Protein AF-K6U922-F1 (afdb_monomer_lite)

Sequence (107 aa):
MELVKNVVCPFCGTLCDDIVCKVEDNEIVGTMNACIIGHSKFVHTEGAERYTKPLVRKNGEFVEVTMDEAIDKAAHILADSKRPLMYGWSCTDCDAQAVGIKLAEEA

pLDDT: mean 97.69, std 2.84, range [72.69, 98.88]

Structure (mmCIF, N/CA/C/O backbone):
data_AF-K6U922-F1
#
_entry.id   AF-K6U922-F1
#
loop_
_atom_site.group_PDB
_atom_site.id
_atom_site.type_symbol
_atom_site.label_atom_id
_atom_site.label_alt_id
_atom_site.label_comp_id
_atom_site.label_asym_id
_atom_site.label_entity_id
_atom_site.label_seq_id
_atom_site.pdbx_PDB_ins_code
_atom_site.Cartn_x
_atom_site.Cartn_y
_atom_site.Cartn_z
_atom_site.occupancy
_atom_site.B_iso_or_equiv
_atom_site.auth_seq_id
_atom_site.auth_comp_id
_atom_site.auth_asym_id
_atom_site.auth_atom_id
_atom_site.pdbx_PDB_model_num
ATOM 1 N N . MET A 1 1 ? 17.880 -12.777 -12.767 1.00 91.00 1 MET A N 1
ATOM 2 C CA . MET A 1 1 ? 16.977 -11.723 -13.286 1.00 91.00 1 MET A CA 1
ATOM 3 C C . MET A 1 1 ? 15.873 -12.244 -14.223 1.00 91.00 1 MET A C 1
ATOM 5 O O . MET A 1 1 ? 16.152 -12.667 -15.343 1.00 91.00 1 MET A O 1
ATOM 9 N N . GLU A 1 2 ? 14.621 -12.170 -13.773 1.00 98.19 2 GLU A N 1
ATOM 10 C CA . GLU A 1 2 ? 13.377 -12.392 -14.530 1.00 98.19 2 GLU A CA 1
ATOM 11 C C . GLU A 1 2 ? 12.834 -11.063 -15.101 1.00 98.19 2 GLU A C 1
ATOM 13 O O . GLU A 1 2 ? 13.052 -9.996 -14.523 1.00 98.19 2 GLU A O 1
ATOM 18 N N . LEU A 1 3 ? 12.125 -11.117 -16.236 1.00 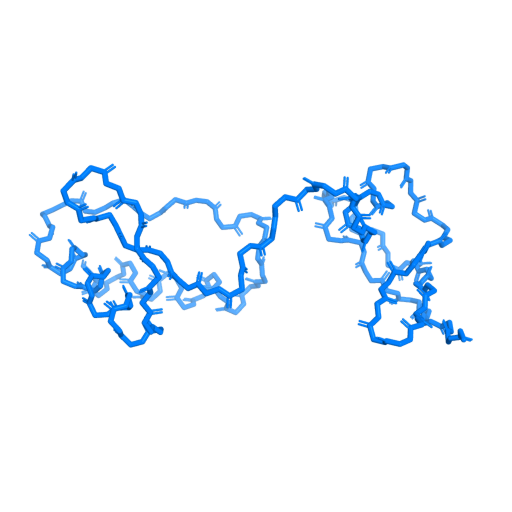98.69 3 LEU A N 1
ATOM 19 C CA . LEU A 1 3 ? 11.429 -9.967 -16.828 1.00 98.69 3 LEU A CA 1
ATOM 20 C C . LEU A 1 3 ? 9.915 -10.193 -16.831 1.00 98.69 3 LEU A C 1
ATOM 22 O O . LEU A 1 3 ? 9.408 -10.980 -17.633 1.00 98.69 3 LEU A O 1
ATOM 26 N N . VAL A 1 4 ? 9.198 -9.439 -16.000 1.00 98.81 4 VAL A N 1
ATOM 27 C CA . VAL A 1 4 ? 7.732 -9.479 -15.916 1.00 98.81 4 VAL A CA 1
ATOM 28 C C . VAL A 1 4 ? 7.163 -8.353 -16.774 1.00 98.81 4 VAL A C 1
ATOM 30 O O . VAL A 1 4 ? 7.454 -7.186 -16.526 1.00 98.81 4 VAL A O 1
ATOM 33 N N . LYS A 1 5 ? 6.403 -8.697 -17.817 1.00 98.75 5 LYS A N 1
ATOM 34 C CA . LYS A 1 5 ? 5.871 -7.753 -18.819 1.00 98.75 5 LYS A CA 1
ATOM 35 C C . LYS A 1 5 ? 4.411 -7.392 -18.544 1.00 98.75 5 LYS A C 1
ATOM 37 O O . LYS A 1 5 ? 3.724 -8.139 -17.855 1.00 98.75 5 LYS A O 1
ATOM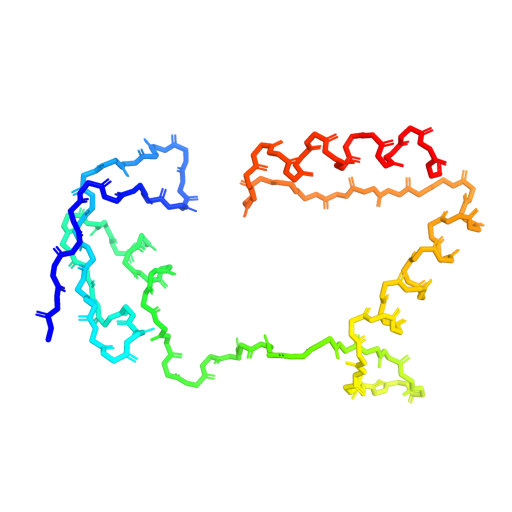 42 N N . ASN A 1 6 ? 3.939 -6.313 -19.175 1.00 98.62 6 ASN A N 1
ATOM 43 C CA . ASN A 1 6 ? 2.555 -5.826 -19.097 1.00 98.62 6 ASN A CA 1
ATOM 44 C C . ASN A 1 6 ? 2.112 -5.556 -17.646 1.00 98.62 6 ASN A C 1
ATOM 46 O O . ASN A 1 6 ? 0.997 -5.882 -17.241 1.00 98.62 6 ASN A O 1
ATOM 50 N N . VAL A 1 7 ? 3.036 -5.032 -16.835 1.00 98.88 7 VAL A N 1
ATOM 51 C CA . VAL A 1 7 ? 2.768 -4.628 -15.455 1.00 98.88 7 VAL A CA 1
ATOM 52 C C . VAL A 1 7 ? 2.117 -3.248 -15.475 1.00 98.88 7 VAL A C 1
ATOM 54 O O . VAL A 1 7 ? 2.559 -2.350 -16.190 1.00 98.88 7 VAL A O 1
ATOM 57 N N . VAL A 1 8 ? 1.088 -3.062 -14.654 1.00 98.88 8 VAL A N 1
ATOM 58 C CA . VAL A 1 8 ? 0.400 -1.776 -14.517 1.00 98.88 8 VAL A CA 1
ATOM 59 C C . VAL A 1 8 ? 1.150 -0.871 -13.540 1.00 98.88 8 VAL A C 1
ATOM 61 O O . VAL A 1 8 ? 1.471 -1.276 -12.422 1.00 98.88 8 VAL A O 1
ATOM 64 N N . CYS A 1 9 ? 1.432 0.369 -13.942 1.00 98.88 9 CYS A N 1
ATOM 65 C CA . CYS A 1 9 ? 2.091 1.364 -13.099 1.00 98.88 9 CYS A CA 1
ATOM 66 C C . CYS A 1 9 ? 1.126 1.922 -12.034 1.00 98.88 9 CYS A C 1
ATOM 68 O O . CYS A 1 9 ? 0.146 2.576 -12.392 1.00 98.88 9 CYS A O 1
ATOM 70 N N . PRO A 1 10 ? 1.419 1.783 -10.727 1.00 98.56 10 PRO A N 1
ATOM 71 C CA . PRO A 1 10 ? 0.494 2.183 -9.668 1.00 98.56 10 PRO A CA 1
ATOM 72 C C . PRO A 1 10 ? 0.679 3.644 -9.215 1.00 98.56 10 PRO A C 1
ATOM 74 O O . PRO A 1 10 ? 0.483 3.936 -8.037 1.00 98.56 10 PRO A O 1
ATOM 77 N N . PHE A 1 11 ? 1.153 4.562 -10.066 1.00 98.75 11 PHE A N 1
ATOM 78 C CA . PHE A 1 11 ? 1.507 5.924 -9.631 1.00 98.75 11 PHE A CA 1
ATOM 79 C C . PHE A 1 11 ? 0.424 6.979 -9.904 1.00 98.75 11 PHE A C 1
ATOM 81 O O . PHE A 1 11 ? -0.205 7.458 -8.965 1.00 98.75 11 PHE A O 1
ATOM 88 N N . CYS A 1 12 ? 0.236 7.384 -11.162 1.00 98.62 12 CYS A N 1
ATOM 89 C CA . CYS A 1 12 ? -0.696 8.447 -11.543 1.00 98.62 12 CYS A CA 1
ATOM 90 C C . CYS A 1 12 ? -1.913 7.895 -12.296 1.00 98.62 12 CYS A C 1
ATOM 92 O O . CYS A 1 12 ? -1.94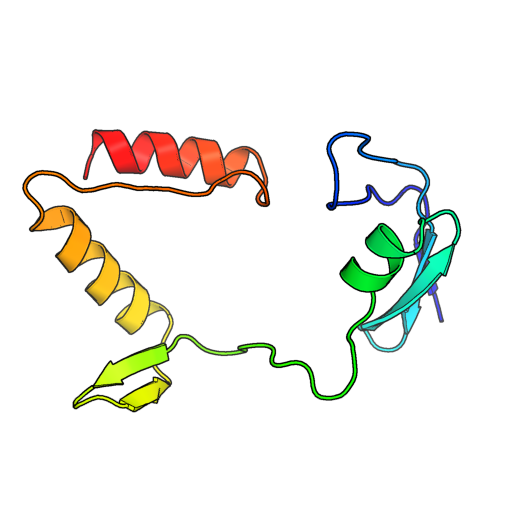4 6.732 -12.689 1.00 98.62 12 CYS A O 1
ATOM 94 N N . GLY A 1 13 ? -2.890 8.765 -12.566 1.00 98.44 13 GLY A N 1
ATOM 95 C CA . GLY A 1 13 ? -4.117 8.407 -13.285 1.00 98.44 13 GLY A CA 1
ATOM 96 C C . GLY A 1 13 ? -3.938 8.004 -14.754 1.00 98.44 13 GLY A C 1
ATOM 97 O O . GLY A 1 13 ? -4.916 7.599 -15.368 1.00 98.44 13 GLY A O 1
ATOM 98 N N . THR A 1 14 ? -2.730 8.098 -15.329 1.00 98.75 14 THR A N 1
ATOM 99 C CA . THR A 1 14 ? -2.456 7.571 -16.680 1.00 98.75 14 THR A CA 1
ATOM 100 C C . THR A 1 14 ? -2.531 6.048 -16.715 1.00 98.75 14 THR A C 1
ATOM 102 O O . THR A 1 14 ? -2.922 5.497 -17.736 1.00 98.75 14 THR A O 1
ATOM 105 N N . LEU A 1 15 ? -2.165 5.387 -15.608 1.00 98.56 15 LEU A N 1
ATOM 106 C CA . LEU A 1 15 ? -2.256 3.936 -15.446 1.00 98.56 15 LEU A CA 1
ATOM 107 C C . LEU A 1 15 ? -1.595 3.149 -16.600 1.00 98.56 15 LEU A C 1
ATOM 109 O O . LEU A 1 15 ? -2.206 2.244 -17.156 1.00 98.56 15 LEU A O 1
ATOM 113 N N . CYS A 1 16 ? -0.354 3.502 -16.973 1.00 98.88 16 CYS A N 1
ATOM 114 C CA . CYS A 1 16 ? 0.380 2.792 -18.030 1.00 98.88 16 CYS A CA 1
ATOM 115 C C . CYS A 1 16 ? 0.430 1.286 -17.730 1.00 98.88 16 CYS A C 1
ATOM 117 O O . CYS A 1 16 ? 0.846 0.901 -16.635 1.00 98.88 16 CYS A O 1
ATOM 119 N N . ASP A 1 17 ? 0.039 0.455 -18.689 1.00 98.75 17 ASP A N 1
ATOM 120 C CA . ASP A 1 17 ? -0.130 -0.998 -18.560 1.00 98.75 17 ASP A CA 1
ATOM 121 C C . ASP A 1 17 ? 0.941 -1.808 -19.314 1.00 98.75 17 ASP A C 1
ATOM 123 O O . ASP A 1 17 ? 0.836 -3.024 -19.469 1.00 98.75 17 ASP A O 1
ATOM 127 N N . ASP A 1 18 ? 2.010 -1.142 -19.749 1.00 98.81 18 ASP A N 1
ATOM 128 C CA . ASP A 1 18 ? 3.089 -1.690 -20.571 1.00 98.81 18 ASP A CA 1
ATOM 129 C C . ASP A 1 18 ? 4.446 -1.747 -19.845 1.00 98.81 18 ASP A C 1
ATOM 131 O O . ASP A 1 18 ? 5.498 -1.895 -20.482 1.00 98.81 18 ASP A O 1
ATOM 135 N N . ILE A 1 19 ? 4.461 -1.636 -18.511 1.00 98.88 19 ILE A N 1
ATOM 136 C CA . ILE A 1 19 ? 5.709 -1.640 -17.740 1.00 98.88 19 ILE A CA 1
ATOM 137 C C . ILE A 1 19 ? 6.339 -3.032 -17.776 1.00 98.88 19 ILE A C 1
ATOM 139 O O . ILE A 1 19 ? 5.660 -4.058 -17.684 1.00 98.88 19 ILE A O 1
ATOM 143 N N . VAL A 1 20 ? 7.670 -3.064 -17.872 1.00 98.88 20 VAL A N 1
ATOM 144 C CA . VAL A 1 20 ? 8.444 -4.290 -17.660 1.00 98.88 20 VAL A CA 1
ATOM 145 C C . VAL A 1 20 ? 9.255 -4.159 -16.380 1.00 98.88 20 VAL A C 1
ATOM 147 O O . VAL A 1 20 ? 10.148 -3.312 -16.307 1.00 98.88 20 VAL A O 1
ATOM 150 N N . CYS A 1 21 ? 8.974 -5.002 -15.391 1.00 98.88 21 CYS A N 1
ATOM 151 C CA . CYS A 1 21 ? 9.737 -5.084 -14.147 1.00 98.88 21 CYS A CA 1
ATOM 152 C C . CYS A 1 21 ? 10.899 -6.075 -14.295 1.00 98.88 21 CYS A C 1
ATOM 154 O O . CYS A 1 21 ? 10.724 -7.180 -14.814 1.00 98.88 21 CYS A O 1
ATOM 156 N N . LYS A 1 22 ? 12.084 -5.676 -13.827 1.00 98.81 22 LYS A N 1
ATOM 157 C CA . LYS A 1 22 ? 13.255 -6.548 -13.675 1.00 98.81 22 LYS A CA 1
ATOM 158 C C . LYS A 1 22 ? 13.249 -7.081 -12.248 1.00 98.81 22 LYS A C 1
ATOM 160 O O . LYS A 1 22 ? 13.342 -6.280 -11.319 1.00 98.81 22 LYS A O 1
ATOM 165 N N . VAL A 1 23 ? 13.112 -8.393 -12.086 1.00 98.75 23 VAL A N 1
ATOM 166 C CA . VAL A 1 23 ? 12.985 -9.037 -10.771 1.00 98.75 23 VAL A CA 1
ATOM 167 C C . VAL A 1 23 ? 14.179 -9.951 -10.516 1.00 98.75 23 VAL A C 1
ATOM 169 O O . VAL A 1 23 ? 14.561 -10.749 -11.376 1.00 98.75 23 VAL A O 1
ATOM 172 N N . GLU A 1 24 ? 14.789 -9.834 -9.345 1.00 98.56 24 GLU A N 1
ATOM 173 C CA . GLU A 1 24 ? 15.920 -10.650 -8.898 1.00 98.56 24 GLU A CA 1
ATOM 174 C C . GLU A 1 24 ? 15.774 -10.927 -7.406 1.00 98.56 24 GLU A C 1
ATOM 176 O O . GLU A 1 24 ? 15.447 -10.017 -6.661 1.00 98.56 24 GLU A O 1
ATOM 181 N N . ASP A 1 25 ? 15.923 -12.185 -6.983 1.00 97.56 25 ASP A N 1
ATOM 182 C CA . ASP A 1 25 ? 15.826 -12.596 -5.573 1.00 97.56 25 ASP A CA 1
ATOM 183 C C . ASP A 1 25 ? 14.600 -12.034 -4.823 1.00 97.56 25 ASP A C 1
ATOM 185 O O . ASP A 1 25 ? 14.668 -11.653 -3.657 1.00 97.56 25 ASP A O 1
ATOM 189 N N . ASN A 1 26 ? 13.446 -12.025 -5.506 1.00 97.25 26 ASN A N 1
ATOM 190 C CA . ASN A 1 26 ? 12.170 -11.488 -5.015 1.00 97.25 26 ASN A CA 1
ATOM 191 C C . ASN A 1 26 ? 12.164 -9.958 -4.765 1.00 97.25 26 ASN A C 1
ATOM 193 O O . ASN A 1 26 ? 11.308 -9.445 -4.043 1.00 97.25 26 ASN A O 1
ATOM 197 N N . GLU A 1 27 ? 13.073 -9.218 -5.402 1.00 98.12 27 GLU A N 1
ATOM 198 C CA . GLU A 1 27 ? 13.170 -7.756 -5.392 1.00 98.12 27 GLU A CA 1
ATOM 199 C C . GLU A 1 27 ? 13.002 -7.169 -6.806 1.00 98.12 27 GLU A C 1
ATOM 201 O O . GLU A 1 27 ? 13.499 -7.711 -7.796 1.00 98.12 27 GLU A O 1
ATOM 206 N N . ILE A 1 28 ? 12.299 -6.034 -6.920 1.00 98.62 28 ILE A N 1
ATOM 207 C CA . ILE A 1 28 ? 12.193 -5.276 -8.176 1.00 98.62 28 ILE A CA 1
ATOM 208 C C . ILE A 1 28 ? 13.387 -4.322 -8.269 1.00 98.62 28 ILE A C 1
ATOM 210 O O . ILE A 1 28 ? 13.375 -3.228 -7.710 1.00 98.62 28 ILE A O 1
ATOM 214 N N . VAL A 1 29 ? 14.408 -4.726 -9.022 1.00 98.44 29 VAL A N 1
ATOM 215 C CA . VAL A 1 29 ? 15.688 -4.001 -9.139 1.00 98.44 29 VAL A CA 1
ATOM 216 C C . VAL A 1 29 ? 15.704 -2.964 -10.270 1.00 98.44 29 VAL A C 1
ATOM 218 O O . VAL A 1 29 ? 16.677 -2.237 -10.461 1.00 98.44 29 VAL A O 1
ATOM 221 N N . GLY A 1 30 ? 14.640 -2.886 -11.074 1.00 98.69 30 GLY A N 1
ATOM 222 C CA . GLY A 1 30 ? 14.543 -1.906 -12.152 1.00 98.69 30 GLY A CA 1
ATOM 223 C C . GLY A 1 30 ? 13.301 -2.046 -13.021 1.00 98.69 30 GLY A C 1
ATOM 224 O O . GLY A 1 30 ? 12.537 -3.003 -12.910 1.00 98.69 30 GLY A O 1
ATOM 225 N N . THR A 1 31 ? 13.120 -1.094 -13.937 1.00 98.81 31 THR A N 1
ATOM 226 C CA . THR A 1 31 ? 11.979 -1.070 -14.865 1.00 98.81 31 THR A CA 1
ATOM 227 C C . THR A 1 31 ? 12.395 -0.672 -16.281 1.00 98.81 31 THR A C 1
ATOM 229 O O . THR A 1 31 ? 13.422 -0.022 -16.478 1.00 98.81 31 THR A O 1
ATOM 232 N N . MET A 1 32 ? 11.580 -1.035 -17.271 1.00 98.81 32 MET A N 1
ATOM 233 C CA . MET A 1 32 ? 11.568 -0.453 -18.622 1.00 98.81 32 MET A CA 1
ATOM 234 C C . MET A 1 32 ? 10.191 0.179 -18.882 1.00 98.81 32 MET A C 1
ATOM 236 O O . MET A 1 32 ? 9.225 -0.179 -18.208 1.00 98.81 32 MET A O 1
ATOM 240 N N . ASN A 1 33 ? 10.112 1.128 -19.820 1.00 98.75 33 ASN A N 1
ATOM 241 C CA . ASN A 1 33 ? 8.932 1.942 -20.182 1.00 98.75 33 ASN A CA 1
ATOM 242 C C . ASN A 1 33 ? 8.408 2.907 -19.099 1.00 98.75 33 ASN A C 1
ATOM 244 O O . ASN A 1 33 ? 7.865 3.957 -19.432 1.00 98.75 33 ASN A O 1
ATOM 248 N N . ALA A 1 34 ? 8.620 2.622 -17.810 1.00 98.81 34 ALA A N 1
ATOM 249 C CA . ALA A 1 34 ? 8.220 3.527 -16.735 1.00 98.81 34 ALA A CA 1
ATOM 250 C C . ALA A 1 34 ? 8.950 4.879 -16.830 1.00 98.81 34 ALA A C 1
ATOM 252 O O . ALA A 1 34 ? 10.164 4.932 -17.035 1.00 98.81 34 ALA A O 1
ATOM 253 N N . CYS A 1 35 ? 8.222 5.978 -16.611 1.00 98.81 35 CYS A N 1
ATOM 254 C CA . CYS A 1 35 ? 8.838 7.288 -16.405 1.00 98.81 35 CYS A CA 1
ATOM 25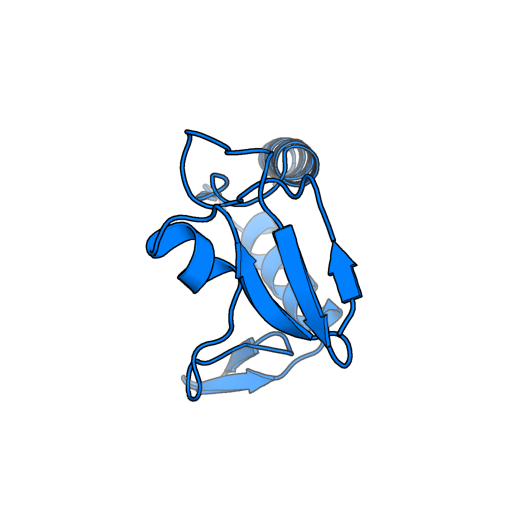5 C C . CYS A 1 35 ? 9.622 7.319 -15.080 1.00 98.81 35 CYS A C 1
ATOM 257 O O . CYS A 1 35 ? 9.487 6.416 -14.253 1.00 98.81 35 CYS A O 1
ATOM 259 N N . ILE A 1 36 ? 10.392 8.387 -14.835 1.00 98.62 36 ILE A N 1
ATOM 260 C CA . ILE A 1 36 ? 11.206 8.515 -13.614 1.00 98.62 36 ILE A CA 1
ATOM 261 C C . ILE A 1 36 ? 10.386 8.329 -12.328 1.00 98.62 36 ILE A C 1
ATOM 263 O O . ILE A 1 36 ? 10.839 7.662 -11.407 1.00 98.62 36 ILE A O 1
ATOM 267 N N . ILE A 1 37 ? 9.147 8.832 -12.291 1.00 98.69 37 ILE A N 1
ATOM 268 C CA . ILE A 1 37 ? 8.298 8.742 -11.099 1.00 98.69 37 ILE A CA 1
ATOM 269 C C . ILE A 1 37 ? 7.745 7.324 -10.906 1.00 98.69 37 ILE A C 1
ATOM 271 O O . ILE A 1 37 ? 7.750 6.799 -9.794 1.00 98.69 37 ILE A O 1
ATOM 275 N N . GLY A 1 38 ? 7.305 6.679 -11.992 1.00 98.75 38 GLY A N 1
ATOM 276 C CA . GLY A 1 38 ? 6.861 5.285 -11.956 1.00 98.75 38 GLY A CA 1
ATOM 277 C C . GLY A 1 38 ? 7.994 4.347 -11.537 1.00 98.75 38 GLY A C 1
ATOM 278 O O . GLY A 1 38 ? 7.802 3.515 -10.656 1.00 98.75 38 GLY A O 1
ATOM 279 N N . HIS A 1 39 ? 9.189 4.536 -12.105 1.00 98.81 39 HIS A N 1
ATOM 280 C CA . HIS A 1 39 ? 10.394 3.789 -11.748 1.00 98.81 39 HIS A CA 1
ATOM 281 C C . HIS A 1 39 ? 10.723 3.905 -10.253 1.00 98.81 39 HIS A C 1
ATOM 283 O O . HIS A 1 39 ? 10.867 2.883 -9.584 1.00 98.81 39 HIS A O 1
ATOM 289 N N . SER A 1 40 ? 10.756 5.127 -9.711 1.00 98.50 40 SER A N 1
ATOM 290 C CA . SER A 1 40 ? 11.028 5.368 -8.287 1.00 98.50 40 SER A CA 1
ATOM 291 C C . SER A 1 40 ? 9.979 4.779 -7.338 1.00 98.50 40 SER A C 1
ATOM 293 O O . SER A 1 40 ? 10.271 4.610 -6.160 1.00 98.50 40 SER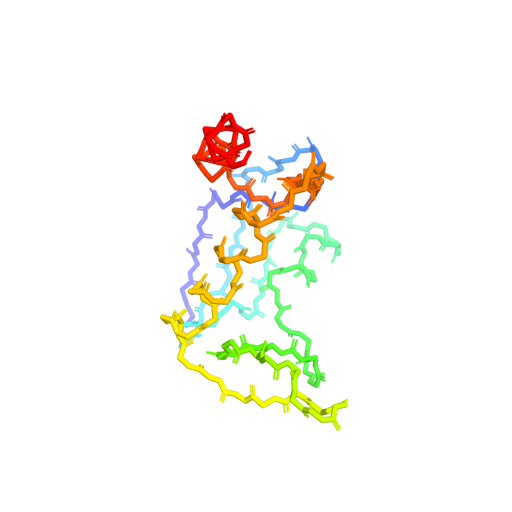 A O 1
ATOM 295 N N . LYS A 1 41 ? 8.762 4.470 -7.808 1.00 98.50 41 LYS A N 1
ATOM 296 C CA . LYS A 1 41 ? 7.764 3.745 -7.004 1.00 98.50 41 LYS A CA 1
ATOM 297 C C . LYS A 1 41 ? 8.013 2.233 -6.980 1.00 98.50 41 LYS A C 1
ATOM 299 O O . LYS A 1 41 ? 7.669 1.587 -5.995 1.00 98.50 41 LYS A O 1
ATOM 304 N N . PHE A 1 42 ? 8.564 1.672 -8.056 1.00 98.62 42 PHE A N 1
ATOM 305 C CA . PHE A 1 42 ? 8.847 0.238 -8.159 1.00 98.62 42 PHE A CA 1
ATOM 306 C C . PHE A 1 42 ? 10.131 -0.169 -7.435 1.00 98.62 42 PHE A C 1
ATOM 308 O O . PHE A 1 42 ? 10.158 -1.230 -6.817 1.00 98.62 42 PHE A O 1
ATOM 315 N N . VAL A 1 43 ? 11.180 0.648 -7.530 1.00 98.38 43 VAL A N 1
ATOM 316 C CA . VAL A 1 43 ? 12.504 0.331 -6.982 1.00 98.38 43 VAL A CA 1
ATOM 317 C C . VAL A 1 43 ? 12.662 0.937 -5.594 1.00 98.38 43 VAL A C 1
ATOM 319 O O . VAL A 1 43 ? 12.300 2.091 -5.366 1.00 98.38 43 VAL A O 1
ATOM 322 N N . HIS A 1 44 ? 13.216 0.163 -4.663 1.00 97.62 44 HIS A N 1
ATOM 323 C CA . HIS A 1 44 ? 13.532 0.658 -3.331 1.00 97.62 44 HIS A CA 1
ATOM 324 C C . HIS A 1 44 ? 14.726 1.623 -3.366 1.00 97.62 44 HIS A C 1
ATOM 326 O O . HIS A 1 44 ? 15.742 1.360 -4.005 1.00 97.62 44 HIS A O 1
ATOM 332 N N . THR A 1 45 ? 14.614 2.737 -2.647 1.00 96.00 45 THR A N 1
ATOM 333 C CA . THR A 1 45 ? 15.729 3.666 -2.435 1.00 96.00 45 THR A CA 1
ATOM 334 C C . THR A 1 45 ? 16.485 3.254 -1.179 1.00 96.00 45 THR A C 1
ATOM 336 O O . THR A 1 45 ? 15.896 3.238 -0.102 1.00 96.00 45 THR A O 1
ATOM 339 N N . GLU A 1 46 ? 17.783 2.971 -1.299 1.00 95.75 46 GLU A N 1
ATOM 340 C CA . GLU A 1 46 ? 18.631 2.615 -0.157 1.00 95.75 46 GLU A CA 1
ATOM 341 C C . GLU A 1 46 ? 18.540 3.668 0.963 1.00 95.75 46 GLU A C 1
ATOM 343 O O . GLU A 1 46 ? 18.622 4.875 0.723 1.00 95.75 46 GLU A O 1
ATOM 348 N N . GLY A 1 47 ? 18.332 3.203 2.197 1.00 96.06 47 GLY A N 1
ATOM 349 C CA . GLY A 1 47 ? 18.141 4.058 3.370 1.00 96.06 47 GLY A CA 1
ATOM 350 C C . GLY A 1 47 ? 16.721 4.608 3.547 1.00 96.06 47 GLY A C 1
ATOM 351 O O . GLY A 1 47 ? 16.463 5.280 4.546 1.00 96.06 47 GLY A O 1
ATOM 352 N N . ALA A 1 48 ? 15.788 4.332 2.628 1.00 97.00 48 ALA A N 1
ATOM 353 C CA . ALA A 1 48 ? 14.377 4.630 2.848 1.00 97.00 48 ALA A CA 1
ATOM 354 C C . ALA A 1 48 ? 13.759 3.642 3.848 1.00 97.00 48 ALA A C 1
ATOM 356 O O . ALA A 1 48 ? 14.010 2.440 3.810 1.00 97.00 48 ALA A O 1
ATOM 357 N N . GLU A 1 49 ? 12.900 4.147 4.727 1.00 96.31 49 GLU A N 1
ATOM 358 C CA . GLU A 1 49 ? 12.213 3.320 5.717 1.00 96.31 49 GLU A CA 1
ATOM 359 C C . GLU A 1 49 ? 11.113 2.469 5.059 1.00 96.31 49 GLU A C 1
ATOM 361 O O . GLU A 1 49 ? 10.299 2.970 4.275 1.00 96.31 49 GLU A O 1
ATOM 366 N N . ARG A 1 50 ? 11.041 1.184 5.424 1.00 96.56 50 ARG A N 1
ATOM 367 C CA . ARG A 1 50 ? 9.935 0.289 5.062 1.00 96.56 50 ARG A CA 1
ATOM 368 C C . ARG A 1 50 ? 9.528 -0.530 6.278 1.00 96.56 50 ARG A C 1
ATOM 370 O O . ARG A 1 50 ? 10.160 -1.527 6.608 1.00 96.56 50 ARG A O 1
ATOM 377 N N . TYR A 1 51 ? 8.410 -0.153 6.890 1.00 97.00 51 TYR A N 1
ATOM 378 C CA . TYR A 1 51 ? 7.867 -0.896 8.022 1.00 97.00 51 TYR A CA 1
ATOM 379 C C . TYR A 1 51 ? 7.497 -2.330 7.622 1.00 97.00 51 TYR A C 1
ATOM 381 O O . TYR A 1 51 ? 6.736 -2.555 6.675 1.00 97.00 51 TYR A O 1
ATOM 389 N N . THR A 1 52 ? 8.035 -3.294 8.369 1.00 97.00 52 THR A N 1
ATOM 390 C CA . THR A 1 52 ? 7.756 -4.735 8.233 1.00 97.00 52 THR A CA 1
ATOM 391 C C . THR A 1 52 ? 6.857 -5.265 9.348 1.00 97.00 52 THR A C 1
ATOM 393 O O . THR A 1 52 ? 6.395 -6.403 9.280 1.00 97.00 52 THR A O 1
ATOM 396 N N . LYS A 1 53 ? 6.576 -4.434 10.359 1.00 98.06 53 LYS A N 1
ATOM 397 C CA . LYS A 1 53 ? 5.678 -4.727 11.476 1.00 98.06 53 LYS A CA 1
ATOM 398 C C . LYS A 1 53 ? 4.806 -3.517 11.822 1.00 98.06 53 LYS A C 1
ATOM 400 O O . LYS A 1 53 ? 5.232 -2.379 11.611 1.00 98.06 53 LYS A O 1
ATOM 405 N N . PRO A 1 54 ? 3.609 -3.741 12.382 1.00 98.44 54 PRO A N 1
ATOM 406 C CA . PRO A 1 54 ? 2.778 -2.681 12.940 1.00 98.44 54 PRO A CA 1
ATOM 407 C C . PRO A 1 54 ? 3.442 -1.986 14.122 1.00 98.44 54 PRO A C 1
ATOM 409 O O . PRO A 1 54 ? 4.164 -2.606 14.904 1.00 98.44 54 PRO A O 1
ATOM 412 N N . LEU A 1 55 ? 3.129 -0.703 14.286 1.00 98.25 55 LEU A N 1
ATOM 413 C CA . LEU A 1 55 ? 3.642 0.132 15.363 1.00 98.25 55 LEU A CA 1
ATOM 414 C C . LEU A 1 55 ? 2.485 0.773 16.127 1.00 98.25 55 LEU A C 1
ATOM 416 O O . LEU A 1 55 ? 1.570 1.341 15.530 1.00 98.25 55 LEU A O 1
ATOM 420 N N . VAL A 1 56 ? 2.557 0.754 17.455 1.00 97.81 56 VAL A N 1
ATOM 421 C CA . VAL A 1 56 ? 1.616 1.460 18.335 1.00 97.81 56 VAL A CA 1
ATOM 422 C C . VAL A 1 56 ? 2.386 2.427 19.217 1.00 97.81 56 VAL A C 1
ATOM 424 O O . VAL A 1 56 ? 3.421 2.082 19.784 1.00 97.81 56 VAL A O 1
ATOM 427 N N . ARG A 1 57 ? 1.863 3.648 19.378 1.00 97.62 57 ARG A N 1
ATOM 428 C CA . ARG A 1 57 ? 2.458 4.622 20.295 1.00 97.62 57 ARG A CA 1
ATOM 429 C C . ARG A 1 57 ? 2.128 4.272 21.752 1.00 97.62 57 ARG A C 1
ATOM 431 O O . ARG A 1 57 ? 0.948 4.190 22.111 1.00 97.62 57 ARG A O 1
ATOM 438 N N . LYS A 1 58 ? 3.157 4.105 22.585 1.00 95.31 58 LYS A N 1
ATOM 439 C CA . LYS A 1 58 ? 3.088 3.884 24.041 1.00 95.31 58 LYS A CA 1
ATOM 440 C C . LYS A 1 58 ? 4.049 4.877 24.712 1.00 95.31 58 LYS A C 1
ATOM 442 O O . LYS A 1 58 ? 5.210 4.951 24.338 1.00 95.31 58 LYS A O 1
ATOM 447 N N . ASN A 1 59 ? 3.560 5.689 25.654 1.00 95.00 59 ASN A N 1
ATOM 448 C CA . ASN A 1 59 ? 4.358 6.702 26.374 1.00 95.00 59 ASN A CA 1
ATOM 449 C C . ASN A 1 59 ? 5.168 7.664 25.479 1.00 95.00 59 ASN A C 1
ATOM 451 O O . ASN A 1 59 ? 6.268 8.072 25.825 1.00 95.00 59 ASN A O 1
ATOM 455 N N . GLY A 1 60 ? 4.619 8.037 24.321 1.00 96.69 60 GLY A N 1
ATOM 456 C CA . GLY A 1 60 ? 5.275 8.958 23.387 1.00 96.69 60 GLY A CA 1
ATOM 457 C C . GLY A 1 60 ? 6.166 8.287 22.340 1.00 96.69 60 GLY A C 1
ATOM 458 O O . GLY A 1 60 ? 6.441 8.922 21.326 1.00 96.69 60 GLY A O 1
ATOM 459 N N . GLU A 1 61 ? 6.503 7.007 22.485 1.00 97.38 61 GLU A N 1
ATOM 460 C CA . GLU A 1 61 ? 7.373 6.267 21.559 1.00 97.38 61 GLU A CA 1
ATOM 461 C C . GLU A 1 61 ? 6.599 5.202 20.773 1.00 97.38 61 GLU A C 1
ATOM 463 O O . GLU A 1 61 ? 5.548 4.736 21.216 1.00 97.38 61 GLU A O 1
ATOM 468 N N . PHE A 1 62 ? 7.087 4.832 19.586 1.00 98.00 62 PHE A N 1
ATOM 469 C CA . PHE A 1 62 ? 6.518 3.736 18.800 1.00 98.00 62 PHE A CA 1
ATOM 470 C C . PHE A 1 62 ? 7.118 2.401 19.231 1.00 98.00 62 PHE A C 1
ATOM 472 O O . PHE A 1 62 ? 8.332 2.267 19.341 1.00 98.00 62 PHE A O 1
ATOM 479 N N . VAL A 1 63 ? 6.252 1.411 19.431 1.00 97.94 63 VAL A N 1
ATOM 480 C CA . VAL A 1 63 ? 6.630 0.047 19.803 1.00 97.94 63 VAL A CA 1
ATOM 481 C C . VAL A 1 63 ? 6.051 -0.917 18.773 1.00 97.94 63 VAL A C 1
ATOM 483 O O . VAL A 1 63 ? 4.886 -0.775 18.394 1.00 97.94 63 VAL A O 1
ATOM 486 N N . GLU A 1 64 ? 6.855 -1.884 18.329 1.00 98.38 64 GLU A N 1
ATOM 487 C CA . GLU A 1 64 ? 6.397 -2.978 17.466 1.00 98.38 64 GLU A CA 1
ATOM 488 C C . GLU A 1 64 ? 5.366 -3.852 18.183 1.00 98.38 64 GLU A C 1
ATOM 490 O O . GLU A 1 64 ? 5.544 -4.214 19.347 1.00 98.38 64 GLU A O 1
ATOM 495 N N . VAL A 1 65 ? 4.297 -4.208 17.475 1.00 98.38 65 VAL A N 1
ATOM 496 C CA . VAL A 1 65 ? 3.222 -5.075 17.978 1.00 98.38 65 VAL A CA 1
ATOM 497 C C . VAL A 1 65 ? 2.792 -6.078 16.904 1.00 98.38 65 VAL A C 1
ATOM 499 O O . VAL A 1 65 ? 3.249 -6.018 15.761 1.00 98.38 65 VAL A O 1
ATOM 502 N N . THR A 1 66 ? 1.923 -7.024 17.256 1.00 98.31 66 THR A N 1
ATOM 503 C CA . THR A 1 66 ? 1.327 -7.947 16.279 1.00 98.31 66 THR A CA 1
ATOM 504 C C . THR A 1 66 ? 0.265 -7.244 15.427 1.00 98.31 66 THR A C 1
ATOM 506 O O . THR A 1 66 ? -0.244 -6.184 15.797 1.00 98.31 66 THR A O 1
ATOM 509 N N . MET A 1 67 ? -0.103 -7.845 14.288 1.00 98.38 67 MET A N 1
ATOM 510 C CA . MET A 1 67 ? -1.252 -7.359 13.512 1.00 98.38 67 MET A CA 1
ATOM 511 C C . MET A 1 67 ? -2.537 -7.363 14.339 1.00 98.38 67 MET A C 1
ATOM 513 O O . MET A 1 67 ? -3.270 -6.380 14.292 1.00 98.38 67 MET A O 1
ATOM 517 N N . ASP A 1 68 ? -2.771 -8.413 15.128 1.00 98.50 68 ASP A N 1
ATOM 518 C CA . ASP A 1 68 ? -3.974 -8.531 15.955 1.00 98.50 68 ASP A CA 1
ATOM 519 C C . ASP A 1 68 ? -4.066 -7.398 16.986 1.00 98.50 68 ASP A C 1
ATOM 521 O O . ASP A 1 68 ? -5.100 -6.745 17.075 1.00 98.50 68 ASP A O 1
ATOM 525 N N . GLU A 1 69 ? -2.975 -7.086 17.702 1.00 98.06 69 GLU A N 1
ATOM 526 C CA . GLU A 1 69 ? -2.955 -5.975 18.671 1.00 98.06 69 GLU A CA 1
ATOM 527 C C . GLU A 1 69 ? -3.186 -4.618 17.982 1.00 98.06 69 GLU A C 1
ATOM 529 O O . GLU A 1 69 ? -3.897 -3.757 18.506 1.00 98.06 69 GLU A O 1
ATOM 534 N N . ALA A 1 70 ? -2.595 -4.408 16.801 1.00 98.44 70 ALA A N 1
ATOM 535 C CA . ALA A 1 70 ? -2.763 -3.165 16.055 1.00 98.44 70 ALA A CA 1
ATOM 536 C C . ALA A 1 70 ? -4.199 -2.984 15.531 1.00 98.44 70 ALA A C 1
ATOM 538 O O . ALA A 1 70 ? -4.750 -1.885 15.642 1.00 98.44 70 ALA A O 1
ATOM 539 N N . ILE A 1 71 ? -4.799 -4.046 14.980 1.00 98.50 71 ILE A N 1
ATOM 540 C CA . ILE A 1 71 ? -6.175 -4.039 14.462 1.00 98.50 71 ILE A CA 1
ATOM 541 C C . ILE A 1 71 ? -7.172 -3.848 15.600 1.00 98.50 71 ILE A C 1
ATOM 543 O O . ILE A 1 71 ? -8.046 -2.995 15.477 1.00 98.50 71 ILE A O 1
ATOM 547 N N . ASP A 1 72 ? -7.025 -4.580 16.705 1.00 98.31 72 ASP A N 1
ATOM 548 C CA . ASP A 1 72 ? -7.916 -4.491 17.868 1.00 98.31 72 ASP A CA 1
ATOM 549 C C . ASP A 1 72 ? -7.978 -3.057 18.411 1.00 98.31 72 ASP A C 1
ATOM 551 O O . ASP A 1 72 ? -9.048 -2.459 18.555 1.00 98.31 72 ASP A O 1
ATOM 555 N N . LYS A 1 73 ? -6.808 -2.431 18.577 1.00 97.88 73 LYS A N 1
ATOM 556 C CA . LYS A 1 73 ? -6.730 -1.036 19.013 1.00 97.88 73 LYS A CA 1
ATOM 557 C C . LYS A 1 73 ? -7.372 -0.068 18.015 1.00 97.88 73 LYS A C 1
ATOM 559 O O . LYS A 1 73 ? -8.033 0.881 18.437 1.00 97.88 73 LYS A O 1
ATOM 564 N N . ALA A 1 74 ? -7.166 -0.270 16.713 1.00 98.12 74 ALA A N 1
ATOM 565 C CA . ALA A 1 74 ? -7.783 0.562 15.680 1.00 98.12 74 ALA A CA 1
ATOM 566 C C . ALA A 1 74 ? -9.314 0.402 15.655 1.00 98.12 74 ALA A C 1
ATOM 568 O O . ALA A 1 74 ? -10.024 1.403 15.563 1.00 98.12 74 ALA A O 1
ATOM 569 N N . ALA A 1 75 ? -9.816 -0.828 15.800 1.00 97.88 75 ALA A N 1
ATOM 570 C CA . ALA A 1 75 ? -11.241 -1.137 15.847 1.00 97.88 75 ALA A CA 1
ATOM 571 C C . ALA A 1 75 ? -11.928 -0.461 17.040 1.00 97.88 75 ALA A C 1
ATOM 573 O O . ALA A 1 75 ? -12.958 0.184 16.859 1.00 97.88 75 ALA A O 1
ATOM 574 N N . HIS A 1 76 ? -11.319 -0.514 18.229 1.00 97.69 76 HIS A N 1
ATOM 575 C CA . HIS A 1 76 ? -11.832 0.183 19.411 1.00 97.69 76 HIS A CA 1
ATOM 576 C C . HIS A 1 76 ? -11.926 1.701 19.211 1.00 97.69 76 HIS A C 1
ATOM 578 O O . HIS A 1 76 ? -12.939 2.305 19.549 1.00 97.69 76 HIS A O 1
ATOM 584 N N . ILE A 1 77 ? -10.909 2.325 18.604 1.00 97.75 77 ILE A N 1
ATOM 585 C CA . ILE A 1 77 ? -10.938 3.770 18.324 1.00 97.75 77 ILE A CA 1
ATOM 586 C C . ILE A 1 77 ? -12.102 4.133 17.396 1.00 97.75 77 ILE A C 1
ATOM 588 O O . ILE A 1 77 ? -12.761 5.150 17.620 1.00 97.75 77 ILE A O 1
ATOM 592 N N . LEU A 1 78 ? -12.339 3.332 16.354 1.00 98.12 78 LEU A N 1
ATOM 593 C CA . LEU A 1 78 ? -13.437 3.569 15.420 1.00 98.12 78 LEU A CA 1
ATOM 594 C C . LEU A 1 78 ? -14.793 3.377 16.109 1.00 98.12 78 LEU A C 1
ATOM 596 O O . LEU A 1 78 ? -15.580 4.316 16.113 1.00 98.12 78 LEU A O 1
ATOM 600 N N . ALA A 1 79 ? -15.008 2.242 16.780 1.00 97.19 79 ALA A N 1
ATOM 601 C CA . ALA A 1 79 ? -16.278 1.909 17.428 1.00 97.19 79 ALA A CA 1
ATOM 602 C C . ALA A 1 79 ? -16.674 2.878 18.561 1.00 97.19 79 ALA A C 1
ATOM 604 O O . ALA A 1 79 ? -17.857 3.141 18.774 1.00 97.19 79 ALA A O 1
ATOM 605 N N . ASP A 1 80 ? -15.698 3.438 19.284 1.00 97.44 80 ASP A N 1
ATOM 606 C CA . ASP A 1 80 ? -15.953 4.395 20.370 1.00 97.44 80 ASP A CA 1
ATOM 607 C C . ASP A 1 80 ? -16.135 5.847 19.865 1.00 97.44 80 ASP A C 1
ATOM 609 O O . ASP A 1 80 ? -16.465 6.759 20.638 1.00 97.44 80 ASP A O 1
ATOM 613 N N . SER A 1 81 ? -15.912 6.107 18.571 1.00 97.88 81 SER A N 1
ATOM 614 C CA . SER A 1 81 ? -15.963 7.451 17.990 1.00 97.88 81 SER A CA 1
ATOM 615 C C . SER A 1 81 ? -17.390 7.901 17.666 1.00 97.88 81 SER A C 1
ATOM 617 O O . SER A 1 81 ? -18.165 7.207 17.032 1.00 97.88 81 SER A O 1
ATOM 619 N N . LYS A 1 82 ? -17.730 9.156 17.994 1.00 97.44 82 LYS A N 1
ATOM 620 C CA . LYS A 1 82 ? -19.042 9.747 17.635 1.00 97.44 82 LYS A CA 1
ATOM 621 C C . LYS A 1 82 ? -19.123 10.287 16.204 1.00 97.44 82 LYS A C 1
ATOM 623 O O . LYS A 1 82 ? -20.210 10.593 15.721 1.00 97.44 82 LYS A O 1
ATOM 628 N N . ARG A 1 83 ? -17.972 10.545 15.579 1.00 97.25 83 ARG A N 1
ATOM 629 C CA . ARG A 1 83 ? -17.860 11.130 14.234 1.00 97.25 83 ARG A CA 1
ATOM 630 C C . ARG A 1 83 ? -16.508 10.760 13.605 1.00 97.25 83 ARG A C 1
ATOM 632 O O . ARG A 1 83 ? -15.665 11.647 13.442 1.00 97.25 83 ARG A O 1
ATOM 639 N N . PRO A 1 84 ? -16.257 9.467 13.335 1.00 97.50 84 PRO A N 1
ATOM 640 C CA . PRO A 1 84 ? -15.008 9.033 12.722 1.00 97.50 84 PRO A CA 1
ATOM 641 C C . PRO A 1 84 ? -14.874 9.587 11.295 1.00 97.50 84 PRO A C 1
ATOM 643 O O . PRO A 1 84 ? -15.858 9.776 10.581 1.00 97.50 84 PRO A O 1
ATOM 646 N N . LEU A 1 85 ? -13.637 9.864 10.880 1.00 97.81 85 LEU A N 1
ATOM 647 C CA . LEU A 1 85 ? -13.289 10.209 9.502 1.00 97.81 85 LEU A CA 1
ATOM 648 C C . LEU A 1 85 ? -12.334 9.146 8.965 1.00 97.81 85 LEU A C 1
ATOM 650 O O . LEU A 1 85 ? -11.238 8.979 9.496 1.00 97.81 85 LEU A O 1
ATOM 654 N N . MET A 1 86 ? -12.724 8.487 7.876 1.00 98.19 86 MET A N 1
ATOM 655 C CA . MET A 1 86 ? -11.882 7.537 7.150 1.00 98.19 86 MET A CA 1
ATOM 656 C C . MET A 1 86 ? -11.442 8.167 5.821 1.00 98.19 86 MET A C 1
ATOM 658 O O . MET A 1 86 ? -12.253 8.391 4.922 1.00 98.19 86 MET A O 1
ATOM 662 N N . TYR A 1 87 ? -10.157 8.506 5.709 1.00 98.12 87 TYR A N 1
ATOM 663 C CA . TYR A 1 87 ? -9.603 9.344 4.638 1.00 98.12 87 TYR A CA 1
ATOM 664 C C . TYR A 1 87 ? -8.460 8.644 3.883 1.00 98.12 87 TYR A C 1
ATOM 666 O O . TYR A 1 87 ? -7.703 7.880 4.478 1.00 98.12 87 TYR A O 1
ATOM 674 N N . GLY A 1 88 ? -8.291 8.960 2.592 1.00 97.81 88 GLY A N 1
ATOM 675 C CA . GLY A 1 88 ? -7.155 8.516 1.774 1.00 97.81 88 GLY A CA 1
ATOM 676 C C . GLY A 1 88 ? -7.589 7.825 0.481 1.00 97.81 88 GLY A C 1
ATOM 677 O O . GLY A 1 88 ? -7.918 8.498 -0.488 1.00 97.81 88 GLY A O 1
ATOM 678 N N . TRP A 1 89 ? -7.581 6.489 0.480 1.00 98.38 89 TRP A N 1
ATOM 679 C CA . TRP A 1 89 ? -8.114 5.583 -0.559 1.00 98.38 89 TRP A CA 1
ATOM 680 C C . TRP A 1 89 ? -7.445 5.574 -1.946 1.00 98.38 89 TRP A C 1
ATOM 682 O O . TRP A 1 89 ? -7.379 4.520 -2.569 1.00 98.38 89 TRP A O 1
ATOM 692 N N . SER A 1 90 ? -6.910 6.685 -2.452 1.00 98.31 90 SER A N 1
ATOM 693 C CA . SER A 1 90 ? -6.530 6.814 -3.875 1.00 98.31 90 SER A CA 1
ATOM 694 C C . SER A 1 90 ? -5.313 5.993 -4.341 1.00 98.31 90 SER A C 1
ATOM 696 O O . SER A 1 90 ? -5.001 6.001 -5.527 1.00 98.31 90 SER A O 1
ATOM 698 N N . CYS A 1 91 ? -4.612 5.307 -3.433 1.00 98.25 91 CYS A N 1
ATOM 699 C CA . CYS A 1 91 ? -3.410 4.508 -3.718 1.00 98.25 91 CYS A CA 1
ATOM 700 C C . CYS A 1 91 ? -3.539 3.047 -3.237 1.00 98.25 91 CYS A C 1
ATOM 702 O O . CYS A 1 91 ? -2.538 2.438 -2.864 1.00 98.25 91 CYS A O 1
ATOM 704 N N . THR A 1 92 ? -4.759 2.506 -3.225 1.00 98.44 92 THR A N 1
ATOM 705 C CA . THR A 1 92 ? -5.071 1.083 -2.991 1.00 98.44 92 THR A CA 1
ATOM 706 C C . THR A 1 92 ? -6.012 0.581 -4.092 1.00 98.44 92 THR A C 1
ATOM 708 O O . THR A 1 92 ? -6.498 1.383 -4.891 1.00 98.44 92 THR A O 1
ATOM 711 N N . ASP A 1 93 ? -6.254 -0.723 -4.173 1.00 98.38 93 ASP A N 1
ATOM 712 C CA . ASP A 1 93 ? -7.212 -1.311 -5.116 1.00 98.38 93 ASP A CA 1
ATOM 713 C C . ASP A 1 93 ? -8.690 -1.075 -4.731 1.00 98.38 93 ASP A C 1
ATOM 715 O O . ASP A 1 93 ? -9.025 -0.598 -3.643 1.00 98.38 93 ASP A O 1
ATOM 719 N N . CYS A 1 94 ? -9.593 -1.411 -5.655 1.00 98.62 94 CYS A N 1
ATOM 720 C CA . CYS A 1 94 ? -11.032 -1.224 -5.485 1.00 98.62 94 CYS A CA 1
ATOM 721 C C . CYS A 1 94 ? -11.658 -2.156 -4.439 1.00 98.62 94 CYS A C 1
ATOM 723 O O . CYS A 1 94 ? -12.653 -1.769 -3.825 1.00 98.62 94 CYS A O 1
ATOM 725 N N . ASP A 1 95 ? -11.097 -3.342 -4.202 1.00 98.62 95 ASP A N 1
ATOM 726 C CA . ASP A 1 95 ? -11.656 -4.294 -3.238 1.00 98.62 95 ASP A CA 1
ATOM 727 C C . ASP A 1 95 ? -11.464 -3.761 -1.814 1.00 98.62 95 ASP A C 1
ATOM 729 O O . ASP A 1 95 ? -12.404 -3.737 -1.013 1.00 98.62 95 ASP A O 1
ATOM 733 N N . ALA A 1 96 ? -10.280 -3.215 -1.525 1.00 98.56 96 ALA A N 1
ATOM 734 C CA . ALA A 1 96 ? -10.005 -2.525 -0.270 1.00 98.56 96 ALA A CA 1
ATOM 735 C C . ALA A 1 96 ? -10.906 -1.292 -0.078 1.00 98.56 96 ALA A C 1
ATOM 737 O O . ALA A 1 96 ? -11.391 -1.049 1.029 1.00 98.56 96 ALA A O 1
ATOM 738 N N . GLN A 1 97 ? -11.176 -0.528 -1.144 1.00 98.75 97 GLN A N 1
ATOM 739 C CA . GLN A 1 97 ? -12.107 0.606 -1.088 1.00 98.75 97 GLN A CA 1
ATOM 740 C C . GLN A 1 97 ? -13.545 0.154 -0.803 1.00 98.75 97 GLN A C 1
ATOM 742 O O . GLN A 1 97 ? -14.209 0.760 0.034 1.00 98.75 97 GLN A O 1
ATOM 747 N N . ALA A 1 98 ? -14.019 -0.923 -1.435 1.00 98.56 98 ALA A N 1
ATOM 748 C CA . ALA A 1 98 ? -15.358 -1.465 -1.201 1.00 98.56 98 ALA A CA 1
ATOM 749 C C . ALA A 1 98 ? -15.541 -1.928 0.253 1.00 98.56 98 ALA A C 1
ATOM 751 O O . ALA A 1 98 ? -16.550 -1.610 0.887 1.00 98.56 98 ALA A O 1
ATOM 752 N N . VAL A 1 99 ? -14.538 -2.612 0.815 1.00 98.50 99 VAL A N 1
ATOM 753 C CA . VAL A 1 99 ? -14.520 -2.973 2.242 1.00 98.50 99 VAL A CA 1
ATOM 754 C C . VAL A 1 99 ? -14.475 -1.723 3.123 1.00 98.50 99 VAL A C 1
ATOM 756 O O . VAL A 1 99 ? -15.175 -1.663 4.130 1.00 98.50 99 VAL A O 1
ATOM 759 N N . GLY A 1 100 ? -13.705 -0.707 2.736 1.00 98.31 100 GLY A N 1
ATOM 760 C CA . GLY A 1 100 ? -13.636 0.576 3.432 1.00 98.31 100 GLY A CA 1
ATOM 761 C C . GLY A 1 100 ? -14.974 1.312 3.506 1.00 98.31 100 GLY A C 1
ATOM 762 O O . GLY A 1 100 ? -15.315 1.843 4.560 1.00 98.31 100 GLY A O 1
ATOM 763 N N . ILE A 1 101 ? -15.749 1.301 2.417 1.00 98.38 101 ILE A N 1
ATOM 764 C CA . ILE A 1 101 ? -17.110 1.857 2.378 1.00 98.38 101 ILE A CA 1
ATOM 765 C C . ILE A 1 101 ? -18.016 1.087 3.336 1.00 98.38 101 ILE A C 1
ATOM 767 O O . ILE A 1 101 ? -18.670 1.705 4.170 1.00 98.38 101 ILE A O 1
ATOM 771 N N . LYS A 1 102 ? -17.996 -0.252 3.278 1.00 98.25 102 LYS 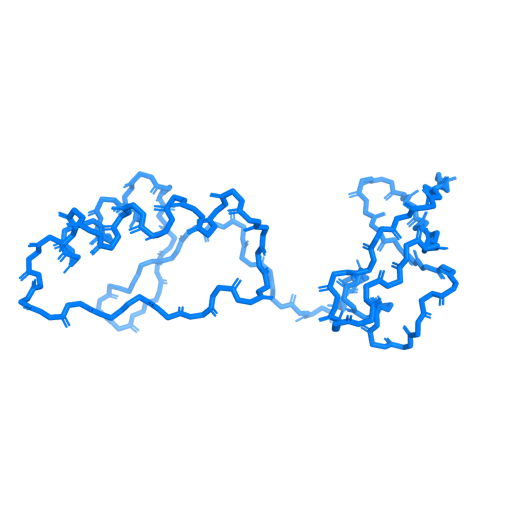A N 1
ATOM 772 C CA . LYS A 1 102 ? -18.785 -1.089 4.190 1.00 98.25 102 LYS A CA 1
ATOM 773 C C . LYS A 1 102 ? -18.435 -0.819 5.656 1.00 98.25 102 LYS A C 1
ATOM 775 O O . LYS A 1 102 ? -19.325 -0.661 6.482 1.00 98.25 102 LYS A O 1
ATOM 780 N N . LEU A 1 103 ? -17.144 -0.721 5.972 1.00 98.12 103 LEU A N 1
ATOM 781 C CA . LEU A 1 103 ? -16.685 -0.395 7.319 1.00 98.12 103 LEU A CA 1
ATOM 782 C C . LEU A 1 103 ? -17.195 0.983 7.766 1.00 98.12 103 LEU A C 1
ATOM 784 O O . LEU A 1 103 ? -17.588 1.124 8.912 1.00 98.12 103 LEU A O 1
ATOM 788 N N . ALA A 1 104 ? -17.244 1.978 6.877 1.00 97.69 104 ALA A N 1
ATOM 789 C CA . ALA A 1 104 ? -17.748 3.313 7.203 1.00 97.69 104 ALA A CA 1
ATOM 790 C C . ALA A 1 104 ? -19.270 3.374 7.450 1.00 97.69 104 ALA A C 1
ATOM 792 O O . ALA A 1 104 ? -19.741 4.342 8.042 1.00 97.69 104 ALA A O 1
ATOM 793 N N . GLU A 1 105 ? -20.038 2.383 6.987 1.00 96.75 105 GLU A N 1
ATOM 794 C CA . GLU A 1 105 ? -21.468 2.249 7.307 1.00 96.75 105 GLU A CA 1
ATOM 795 C C . GLU A 1 105 ? -21.699 1.621 8.689 1.00 96.75 105 GLU A C 1
ATOM 797 O O . GLU A 1 105 ? -22.695 1.928 9.344 1.00 96.75 105 GLU A O 1
ATOM 802 N N . GLU A 1 106 ? -20.800 0.724 9.106 1.00 87.44 106 GLU A N 1
ATOM 803 C CA . GLU A 1 106 ? -20.907 -0.059 10.344 1.00 87.44 106 GLU A CA 1
ATOM 804 C C . GLU A 1 106 ? -20.181 0.581 11.544 1.00 87.44 106 GLU A C 1
ATOM 806 O O . GLU A 1 106 ? -20.518 0.256 12.685 1.00 87.44 106 GLU A O 1
ATOM 811 N N . ALA A 1 107 ? -19.185 1.440 11.289 1.00 72.69 107 ALA A N 1
ATOM 812 C CA . ALA A 1 107 ? -18.316 2.066 12.293 1.00 72.69 107 ALA A CA 1
ATOM 813 C C . ALA A 1 107 ? -18.920 3.288 13.000 1.00 72.69 107 ALA A C 1
ATOM 815 O O . ALA A 1 107 ? -19.715 4.041 12.390 1.00 72.69 107 ALA A O 1
#

Radius of gyration: 18.25 Å; chains: 1; bounding box: 40×24×47 Å

Foldseek 3Di:
DDWDFQCFQLFDPVGRRGKIFDDDPNARCFIPPDDPRSGPVRHDDPPDDDDPFDWDDDPNDTDGDHPVVNVVVVVVVLVVDPDDDDDDPSRDDPVVVVVVVVVVVVD

Secondary structure (DSSP, 8-state):
-EEEEEEPP-SSTT----EEEEEETTEEEEEES--HHHHHHHSPPTT----SS-EEEETTEEEE--HHHHHHHHHHHHHT-SS------TTS-HHHHHHHHHHHHH-